Protein AF-A0A963MB25-F1 (afdb_monomer_lite)

Structure (mmCIF, N/CA/C/O backbone):
data_AF-A0A963MB25-F1
#
_entry.id   AF-A0A963MB25-F1
#
loop_
_atom_site.group_PDB
_atom_site.id
_atom_site.type_symbol
_atom_site.label_atom_id
_atom_site.label_alt_id
_atom_site.label_comp_id
_atom_site.label_asym_id
_atom_site.label_entity_id
_atom_site.label_seq_id
_atom_site.pdbx_PDB_ins_code
_atom_site.Cartn_x
_atom_site.Cartn_y
_atom_site.Cartn_z
_atom_site.occupancy
_atom_site.B_iso_or_equiv
_atom_site.auth_seq_id
_atom_site.auth_comp_id
_atom_site.auth_asym_id
_atom_site.auth_atom_id
_atom_site.pdbx_PDB_model_num
ATOM 1 N N . MET A 1 1 ? 18.449 6.668 -38.319 1.00 69.50 1 MET A N 1
ATOM 2 C CA . MET A 1 1 ? 17.585 5.466 -38.205 1.00 69.50 1 MET A CA 1
ATOM 3 C C . MET A 1 1 ? 17.964 4.549 -37.037 1.00 69.50 1 MET A C 1
ATOM 5 O O . MET A 1 1 ? 17.080 4.221 -36.260 1.00 69.50 1 MET A O 1
ATOM 9 N N . ALA A 1 2 ? 19.239 4.178 -36.835 1.00 72.44 2 ALA A N 1
ATOM 10 C CA . ALA A 1 2 ? 19.650 3.285 -35.731 1.00 72.44 2 ALA A CA 1
ATOM 11 C C . ALA A 1 2 ? 19.297 3.797 -34.313 1.00 72.44 2 ALA A C 1
ATOM 13 O O . ALA A 1 2 ? 18.947 3.007 -33.441 1.00 72.44 2 ALA A O 1
ATOM 14 N N . TRP A 1 3 ? 19.308 5.118 -34.104 1.00 77.44 3 TRP A N 1
ATOM 15 C CA . TRP A 1 3 ? 18.916 5.746 -32.836 1.00 77.44 3 TRP A CA 1
ATOM 16 C C . TRP A 1 3 ? 17.463 5.462 -32.425 1.00 77.44 3 TRP A C 1
ATOM 18 O O . TRP A 1 3 ? 17.208 5.182 -31.259 1.00 77.44 3 TRP A O 1
ATOM 28 N N . VAL A 1 4 ? 16.526 5.443 -33.378 1.00 79.31 4 VAL A N 1
ATOM 29 C CA . VAL A 1 4 ? 15.100 5.181 -33.104 1.00 79.31 4 VAL A CA 1
ATOM 30 C C . VAL A 1 4 ? 14.880 3.728 -32.675 1.00 79.31 4 VAL A C 1
ATOM 32 O O . VAL A 1 4 ? 14.106 3.459 -31.764 1.00 79.31 4 VAL A O 1
ATOM 35 N N . LEU A 1 5 ? 15.611 2.785 -33.276 1.00 78.12 5 LEU A N 1
ATOM 36 C CA . LEU A 1 5 ? 15.559 1.363 -32.912 1.00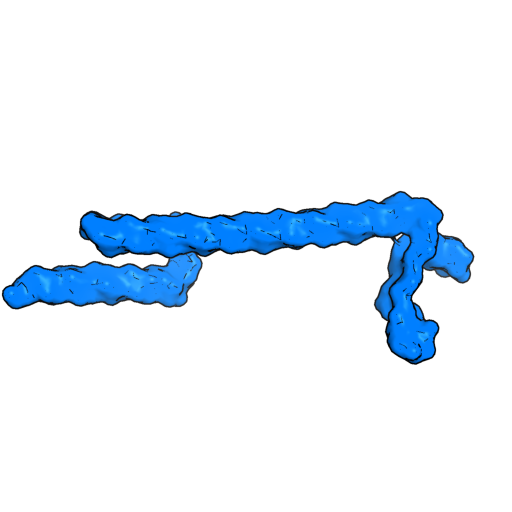 78.12 5 LEU A CA 1
ATOM 37 C C . LEU A 1 5 ? 16.092 1.098 -31.497 1.00 78.12 5 LEU A C 1
ATOM 39 O O . LEU A 1 5 ? 15.551 0.256 -30.778 1.00 78.12 5 LEU A O 1
ATOM 43 N N . ILE A 1 6 ? 17.146 1.812 -31.093 1.00 77.62 6 ILE A N 1
ATOM 44 C CA . ILE A 1 6 ? 17.692 1.729 -29.732 1.00 77.62 6 ILE A CA 1
ATOM 45 C C . ILE A 1 6 ? 16.693 2.304 -28.727 1.00 77.62 6 ILE A C 1
ATOM 47 O O . ILE A 1 6 ? 16.470 1.695 -27.680 1.00 77.62 6 ILE A O 1
ATOM 51 N N . ASP A 1 7 ? 16.069 3.434 -29.055 1.00 80.81 7 ASP A N 1
ATOM 52 C CA . ASP A 1 7 ? 15.090 4.077 -28.182 1.00 80.81 7 ASP A CA 1
ATOM 53 C C . ASP A 1 7 ? 13.831 3.213 -27.99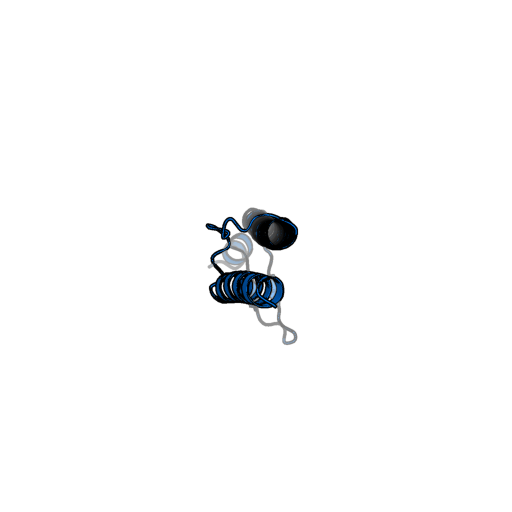2 1.00 80.81 7 ASP A C 1
ATOM 55 O O . ASP A 1 7 ? 13.423 2.944 -26.859 1.00 80.81 7 ASP A O 1
ATOM 59 N N . LEU A 1 8 ? 13.310 2.623 -29.076 1.00 81.56 8 LEU A N 1
ATOM 60 C CA . LEU A 1 8 ? 12.180 1.688 -29.017 1.00 81.56 8 LEU A CA 1
ATOM 61 C C . LEU A 1 8 ? 12.475 0.472 -28.129 1.00 81.56 8 LEU A C 1
ATOM 63 O O . LEU A 1 8 ? 11.627 0.056 -27.337 1.00 81.56 8 LEU A O 1
ATOM 67 N N . ARG A 1 9 ? 13.686 -0.097 -28.231 1.00 81.19 9 ARG A N 1
ATOM 68 C CA . ARG A 1 9 ? 14.099 -1.235 -27.394 1.00 81.19 9 ARG A CA 1
ATOM 69 C C . ARG A 1 9 ? 14.183 -0.862 -25.915 1.00 81.19 9 ARG A C 1
ATOM 71 O O . ARG A 1 9 ? 13.772 -1.658 -25.070 1.00 81.19 9 ARG A O 1
ATOM 78 N N . ARG A 1 10 ? 14.679 0.337 -25.587 1.00 79.69 10 ARG A N 1
ATOM 79 C CA . ARG A 1 10 ? 14.722 0.840 -24.200 1.00 79.69 10 ARG A CA 1
ATOM 80 C C . ARG A 1 10 ? 13.312 1.031 -23.639 1.00 79.69 10 ARG A C 1
ATOM 82 O O . ARG A 1 10 ? 13.036 0.546 -22.542 1.00 79.69 10 ARG A O 1
ATOM 89 N N . GLY A 1 11 ? 12.411 1.630 -24.419 1.00 78.88 11 GLY A N 1
ATOM 90 C CA . GLY A 1 11 ? 11.006 1.804 -24.043 1.00 78.88 11 GLY A CA 1
ATOM 91 C C . GLY A 1 11 ? 10.267 0.477 -23.837 1.00 78.88 11 GLY A C 1
ATOM 92 O O . GLY A 1 11 ? 9.541 0.314 -22.856 1.00 78.88 11 GLY A O 1
ATOM 93 N N . GLN A 1 12 ? 10.495 -0.521 -24.699 1.00 82.12 12 GLN A N 1
ATOM 94 C CA . GLN A 1 12 ? 9.905 -1.855 -24.526 1.00 82.12 12 GLN A CA 1
ATOM 95 C C . GLN A 1 12 ? 10.406 -2.563 -23.263 1.00 82.12 12 GLN A C 1
ATOM 97 O O . GLN A 1 12 ? 9.601 -3.171 -22.556 1.00 82.12 12 GLN A O 1
ATOM 102 N N . LYS A 1 13 ? 11.702 -2.449 -22.945 1.00 80.12 13 LYS A N 1
ATOM 103 C CA . LYS A 1 13 ? 12.276 -3.015 -21.716 1.00 80.12 13 LYS A CA 1
ATOM 104 C C . LYS A 1 13 ? 11.668 -2.375 -20.467 1.00 80.12 13 LYS A C 1
ATOM 106 O O . LYS A 1 13 ? 11.299 -3.089 -19.539 1.00 80.12 13 LYS A O 1
ATOM 111 N N . LEU A 1 14 ? 11.493 -1.051 -20.477 1.00 79.44 14 LEU A N 1
ATOM 112 C CA . LEU A 1 14 ? 10.817 -0.335 -19.396 1.00 79.44 14 LEU A CA 1
ATOM 113 C C . LEU A 1 14 ? 9.351 -0.770 -19.256 1.00 79.44 14 LEU A C 1
ATOM 115 O O . LEU A 1 14 ? 8.890 -1.021 -18.148 1.00 79.44 14 LEU A O 1
ATOM 119 N N . ARG A 1 15 ? 8.624 -0.915 -20.370 1.00 79.38 15 ARG A N 1
ATOM 120 C CA . ARG A 1 15 ? 7.221 -1.354 -20.352 1.00 79.38 15 ARG A CA 1
ATOM 121 C C . ARG A 1 15 ? 7.061 -2.790 -19.851 1.00 79.38 15 ARG A C 1
ATOM 123 O O . ARG A 1 15 ? 6.111 -3.059 -19.124 1.00 79.38 15 ARG A O 1
ATOM 130 N N . SER A 1 16 ? 7.964 -3.699 -20.229 1.00 80.50 16 SER A N 1
ATOM 131 C CA . SER A 1 16 ? 7.958 -5.076 -19.709 1.00 80.50 16 SER A CA 1
ATOM 132 C C . SER A 1 16 ? 8.158 -5.083 -18.200 1.00 80.50 16 SER A C 1
ATOM 134 O O . SER A 1 16 ? 7.372 -5.695 -17.489 1.00 80.50 16 SER A O 1
ATOM 136 N N . TRP A 1 17 ? 9.132 -4.311 -17.714 1.00 81.38 17 TRP A N 1
ATOM 137 C CA . TRP A 1 17 ? 9.402 -4.185 -16.285 1.00 81.38 17 TRP A CA 1
ATOM 138 C C . TRP A 1 17 ? 8.213 -3.602 -15.507 1.00 81.38 17 TRP A C 1
ATOM 140 O O . TRP A 1 17 ? 7.816 -4.144 -14.480 1.00 81.38 17 TRP A O 1
ATOM 150 N N . LEU A 1 18 ? 7.578 -2.548 -16.030 1.00 79.19 18 LEU A N 1
ATOM 151 C CA . LEU A 1 18 ? 6.361 -1.992 -15.428 1.00 79.19 18 LEU A CA 1
ATOM 152 C C . LEU A 1 18 ? 5.207 -3.003 -15.391 1.00 79.19 18 LEU A C 1
ATOM 154 O O . LEU A 1 18 ? 4.389 -2.952 -14.478 1.00 79.19 18 LEU A O 1
ATOM 158 N N . ARG A 1 19 ? 5.136 -3.916 -16.369 1.00 80.12 19 ARG A N 1
ATOM 159 C CA . ARG A 1 19 ? 4.105 -4.960 -16.434 1.00 80.12 19 ARG A CA 1
ATOM 160 C C . ARG A 1 19 ? 4.386 -6.131 -15.493 1.00 80.12 19 ARG A C 1
ATOM 162 O O . ARG A 1 19 ? 3.442 -6.720 -14.985 1.00 80.12 19 ARG A O 1
ATOM 169 N N . GLU A 1 20 ? 5.653 -6.467 -15.273 1.00 79.31 20 GLU A N 1
ATOM 170 C CA . GLU A 1 20 ? 6.068 -7.493 -14.307 1.00 79.31 20 GLU A CA 1
ATOM 171 C C . GLU A 1 20 ? 5.805 -7.057 -12.860 1.00 79.31 20 GLU A C 1
ATOM 173 O O . GLU A 1 20 ? 5.681 -7.905 -11.983 1.00 79.31 20 GLU A O 1
ATOM 178 N N . GLY A 1 21 ? 5.699 -5.748 -12.597 1.00 68.38 21 GLY A N 1
ATOM 179 C CA . GLY A 1 21 ? 5.379 -5.207 -11.272 1.00 68.38 21 GLY A CA 1
ATOM 180 C C . GLY A 1 21 ? 6.509 -5.360 -10.246 1.00 68.38 21 GLY A C 1
ATOM 181 O O . GLY A 1 21 ? 6.406 -4.830 -9.139 1.00 68.38 21 GLY A O 1
ATOM 182 N N . ASP A 1 22 ? 7.611 -6.022 -10.613 1.00 71.69 22 ASP A N 1
ATOM 183 C CA . ASP A 1 22 ? 8.776 -6.217 -9.757 1.00 71.69 22 ASP A CA 1
ATOM 184 C C . ASP A 1 22 ? 9.623 -4.938 -9.661 1.00 71.69 22 ASP A C 1
ATOM 186 O O . ASP A 1 22 ? 10.673 -4.762 -10.289 1.00 71.69 22 ASP A O 1
ATOM 190 N N . THR A 1 23 ? 9.169 -4.013 -8.817 1.00 68.50 23 THR A N 1
ATOM 191 C CA . THR A 1 23 ? 9.883 -2.761 -8.524 1.00 68.50 23 THR A CA 1
ATOM 192 C C . THR A 1 23 ? 11.159 -2.956 -7.690 1.00 68.50 23 THR A C 1
ATOM 194 O O . THR A 1 23 ? 11.892 -1.986 -7.424 1.00 68.50 23 THR A O 1
ATOM 197 N N . SER A 1 24 ? 11.474 -4.194 -7.286 1.00 66.06 24 SER A N 1
ATOM 198 C CA . SER A 1 24 ? 12.677 -4.501 -6.512 1.00 66.06 24 SER A CA 1
ATOM 199 C C . SER A 1 24 ? 13.944 -4.428 -7.373 1.00 66.06 24 SER A C 1
ATOM 201 O O . SER A 1 24 ? 14.963 -3.917 -6.892 1.00 66.06 24 SER A O 1
ATOM 203 N N . ARG A 1 25 ? 13.855 -4.803 -8.659 1.00 66.81 25 ARG A N 1
ATOM 204 C CA . ARG A 1 25 ? 14.974 -4.859 -9.618 1.00 66.81 25 ARG A CA 1
ATOM 205 C C . ARG A 1 25 ? 14.740 -3.964 -10.845 1.00 66.81 25 ARG A C 1
ATOM 207 O O . ARG A 1 25 ? 14.377 -4.466 -11.906 1.00 66.81 25 ARG A O 1
ATOM 214 N N . PRO A 1 26 ? 14.951 -2.638 -10.744 1.00 68.38 26 PRO A N 1
ATOM 215 C CA . PRO A 1 26 ? 14.810 -1.766 -11.902 1.00 68.38 26 PRO A CA 1
ATOM 216 C C . PRO A 1 26 ? 15.853 -2.103 -12.981 1.00 68.38 26 PRO A C 1
ATOM 218 O O . PRO A 1 26 ? 17.017 -2.367 -12.657 1.00 68.38 26 PRO A O 1
ATOM 221 N N . PRO A 1 27 ? 15.480 -2.075 -14.271 1.00 70.19 27 PRO A N 1
ATOM 222 C CA . PRO A 1 27 ? 16.438 -2.240 -15.348 1.00 70.19 27 PRO A CA 1
ATOM 223 C C . PRO A 1 27 ? 17.387 -1.038 -15.363 1.00 70.19 27 PRO A C 1
ATOM 225 O O . PRO A 1 27 ? 16.947 0.108 -15.417 1.00 70.19 27 PRO A O 1
ATOM 228 N N . VAL A 1 28 ? 18.698 -1.294 -15.367 1.00 71.75 28 VAL A N 1
ATOM 229 C CA . VAL A 1 28 ? 19.706 -0.241 -15.549 1.00 71.75 28 VAL A CA 1
ATOM 230 C C . VAL A 1 28 ? 19.633 0.233 -17.001 1.00 71.75 28 VAL A C 1
ATOM 232 O O . VAL A 1 28 ? 20.164 -0.410 -17.910 1.00 71.75 28 VAL A O 1
ATOM 235 N N . ILE A 1 29 ? 18.899 1.321 -17.233 1.00 77.75 29 ILE A N 1
ATOM 236 C CA . ILE A 1 29 ? 18.766 1.963 -18.542 1.00 77.75 29 ILE A CA 1
ATOM 237 C C . ILE A 1 29 ? 19.456 3.328 -18.456 1.00 77.75 29 ILE A C 1
ATOM 239 O O . ILE A 1 29 ? 18.987 4.189 -17.720 1.00 77.75 29 ILE A O 1
ATOM 243 N N . PRO A 1 30 ? 20.562 3.559 -19.180 1.00 75.38 30 PRO A N 1
ATOM 244 C CA . PRO A 1 30 ? 21.241 4.848 -19.142 1.00 75.38 30 PRO A CA 1
ATOM 245 C C . PRO A 1 30 ? 20.411 5.954 -19.814 1.00 75.38 30 PRO A C 1
ATOM 247 O O . PRO A 1 30 ? 19.789 5.741 -20.86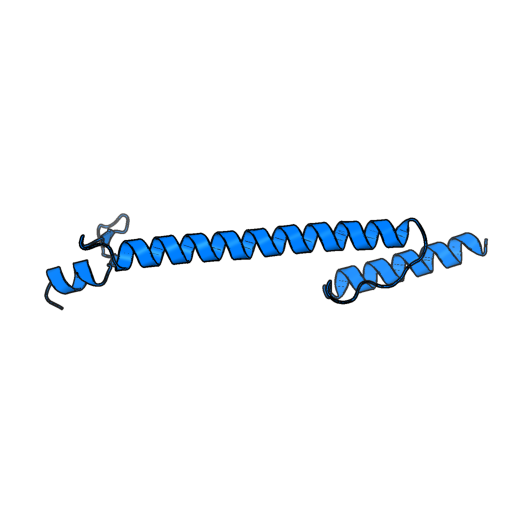2 1.00 75.38 30 PRO A O 1
ATOM 250 N N . GLY A 1 31 ? 20.465 7.153 -19.228 1.00 79.38 31 GLY A N 1
ATOM 251 C CA . GLY A 1 31 ? 19.798 8.364 -19.714 1.00 79.38 31 GLY A CA 1
ATOM 252 C C . GLY A 1 31 ? 18.370 8.540 -19.189 1.00 79.38 31 GLY A C 1
ATOM 253 O O . GLY A 1 31 ? 17.985 7.951 -18.182 1.00 79.38 31 GLY A O 1
ATOM 254 N N . TYR A 1 32 ? 17.575 9.336 -19.906 1.00 80.81 32 TYR A N 1
ATOM 255 C CA . TYR A 1 32 ? 16.219 9.759 -19.523 1.00 80.81 32 TYR A CA 1
ATOM 256 C C . TYR A 1 32 ? 15.281 8.611 -19.097 1.00 80.81 32 TYR A C 1
ATOM 258 O O . TYR A 1 32 ? 14.521 8.731 -18.139 1.00 80.81 32 TYR A O 1
ATOM 266 N N . TRP A 1 33 ? 15.366 7.457 -19.765 1.00 80.06 33 TRP A N 1
ATOM 267 C CA . TRP A 1 33 ? 14.557 6.279 -19.433 1.00 80.06 33 TRP A CA 1
ATOM 268 C C . TRP A 1 33 ? 14.888 5.669 -18.060 1.00 80.06 33 TRP A C 1
ATOM 270 O O . TRP A 1 33 ? 13.997 5.105 -17.426 1.00 80.06 33 TRP A O 1
ATOM 280 N N . GLY A 1 34 ? 16.133 5.796 -17.589 1.00 83.19 34 GLY A N 1
ATOM 281 C CA . GLY A 1 34 ? 16.539 5.379 -16.244 1.00 83.19 34 GLY A CA 1
ATOM 282 C C . GLY A 1 34 ? 15.954 6.280 -15.164 1.00 83.19 34 GLY A C 1
ATOM 283 O O . GLY A 1 34 ? 15.351 5.785 -14.217 1.00 83.19 34 GLY A O 1
ATOM 284 N N . GLU A 1 35 ? 16.021 7.599 -15.359 1.00 85.00 35 GLU A N 1
ATOM 285 C CA . GLU A 1 35 ? 15.413 8.568 -14.436 1.00 85.00 35 GLU A CA 1
ATOM 286 C C . GLU A 1 35 ? 13.897 8.366 -14.314 1.00 85.00 35 GLU A C 1
ATOM 288 O O . GLU A 1 35 ? 13.336 8.435 -13.218 1.00 85.00 35 GLU A O 1
ATOM 293 N N . MET A 1 36 ? 13.227 8.061 -15.430 1.00 83.94 36 MET A N 1
ATOM 294 C CA . MET A 1 36 ? 11.801 7.731 -15.434 1.00 83.94 36 MET A CA 1
ATOM 295 C C . MET A 1 36 ? 11.517 6.439 -14.659 1.00 83.94 36 MET A C 1
ATOM 297 O O . MET A 1 36 ? 10.600 6.420 -13.836 1.00 83.94 36 MET A O 1
ATOM 301 N N . ALA A 1 37 ? 12.315 5.383 -14.859 1.00 82.19 37 ALA A N 1
ATOM 302 C CA . ALA A 1 37 ? 12.190 4.137 -14.099 1.00 82.19 37 ALA A CA 1
ATOM 303 C C . ALA A 1 37 ? 12.363 4.370 -12.588 1.00 82.19 37 ALA A C 1
ATOM 305 O O . ALA A 1 37 ? 11.547 3.907 -11.785 1.00 82.19 37 ALA A O 1
ATOM 306 N N . ASP A 1 38 ? 13.369 5.157 -12.201 1.00 84.81 38 ASP A N 1
ATOM 307 C CA . ASP A 1 38 ? 13.632 5.517 -10.807 1.00 84.81 38 ASP A CA 1
ATOM 308 C C . ASP A 1 38 ? 12.505 6.355 -10.202 1.00 84.81 38 ASP A C 1
ATOM 310 O O . ASP A 1 38 ? 12.114 6.146 -9.047 1.00 84.81 38 ASP A O 1
ATOM 314 N N . ARG A 1 39 ? 11.932 7.281 -10.977 1.00 86.62 39 ARG A N 1
ATOM 315 C CA . ARG A 1 39 ? 10.799 8.095 -10.533 1.00 86.62 39 ARG A CA 1
ATOM 316 C C . ARG A 1 39 ? 9.557 7.243 -10.305 1.00 86.62 39 ARG A C 1
ATOM 318 O O . ARG A 1 39 ? 8.916 7.400 -9.265 1.00 86.62 39 ARG A O 1
ATOM 325 N N . VAL A 1 40 ? 9.249 6.308 -11.208 1.00 86.44 40 VAL A N 1
ATOM 326 C CA . VAL A 1 40 ? 8.130 5.371 -11.014 1.00 86.44 40 VAL A CA 1
ATOM 327 C C . VAL A 1 40 ? 8.370 4.500 -9.784 1.00 86.44 40 VAL A C 1
ATOM 329 O O . VAL A 1 40 ? 7.499 4.417 -8.920 1.00 86.44 40 VAL A O 1
ATOM 332 N N . ARG A 1 41 ? 9.568 3.922 -9.636 1.00 84.00 41 ARG A N 1
ATOM 333 C CA . ARG A 1 41 ? 9.931 3.118 -8.458 1.00 84.00 41 ARG A CA 1
ATOM 334 C C . ARG A 1 41 ? 9.740 3.892 -7.155 1.00 84.00 41 ARG A C 1
ATOM 336 O O . ARG A 1 41 ? 9.207 3.355 -6.185 1.00 84.00 41 ARG A O 1
ATOM 343 N N . ARG A 1 42 ? 10.173 5.154 -7.123 1.00 88.19 42 ARG A N 1
ATOM 344 C CA . ARG A 1 42 ? 10.022 6.023 -5.950 1.00 88.19 42 ARG A CA 1
ATOM 345 C C . ARG A 1 42 ? 8.549 6.252 -5.617 1.00 88.19 42 ARG A C 1
ATOM 347 O O . ARG A 1 42 ? 8.186 6.164 -4.449 1.00 88.19 42 ARG A O 1
ATOM 354 N N . LEU A 1 43 ? 7.712 6.511 -6.620 1.00 88.19 43 LEU A N 1
ATOM 355 C CA . LEU A 1 43 ? 6.275 6.711 -6.423 1.00 88.19 43 LEU A CA 1
ATOM 356 C C . LEU A 1 43 ? 5.582 5.452 -5.895 1.00 88.19 43 LEU A C 1
ATOM 358 O O . LEU A 1 43 ? 4.798 5.558 -4.953 1.00 88.19 43 LEU A O 1
ATOM 362 N N . VAL A 1 44 ? 5.908 4.277 -6.443 1.00 87.94 44 VAL A N 1
ATOM 363 C CA . VAL A 1 44 ? 5.369 2.995 -5.958 1.00 87.94 44 VAL A CA 1
ATOM 364 C C . VAL A 1 44 ? 5.764 2.770 -4.500 1.00 87.94 44 VAL A C 1
ATOM 366 O O . VAL A 1 44 ? 4.894 2.601 -3.657 1.00 87.94 44 VAL A O 1
ATOM 369 N N . ARG A 1 45 ? 7.047 2.931 -4.155 1.00 88.12 45 ARG A N 1
ATOM 370 C CA . ARG A 1 45 ? 7.512 2.790 -2.763 1.00 88.12 45 ARG A CA 1
ATOM 371 C C . ARG A 1 45 ? 6.837 3.750 -1.789 1.00 88.12 45 ARG A C 1
ATOM 373 O O . ARG A 1 45 ? 6.549 3.373 -0.659 1.00 88.12 45 ARG A O 1
ATOM 380 N N . ILE A 1 46 ? 6.612 4.999 -2.199 1.00 90.75 46 ILE A N 1
ATOM 381 C CA . ILE A 1 46 ? 5.895 5.976 -1.368 1.00 90.75 46 ILE A CA 1
ATOM 382 C C . ILE A 1 46 ? 4.450 5.523 -1.147 1.00 90.75 46 ILE A C 1
ATOM 384 O O . ILE A 1 46 ? 3.939 5.659 -0.037 1.00 90.75 46 ILE A O 1
ATOM 388 N N . ARG A 1 47 ? 3.791 4.991 -2.181 1.00 88.94 47 ARG A N 1
ATOM 389 C CA . ARG A 1 47 ? 2.431 4.457 -2.068 1.00 88.94 47 ARG A CA 1
ATOM 390 C C . ARG A 1 47 ? 2.381 3.260 -1.120 1.00 88.94 47 ARG A C 1
ATOM 392 O O . ARG A 1 47 ? 1.551 3.270 -0.218 1.00 88.94 47 ARG A O 1
ATOM 399 N N . ASP A 1 48 ? 3.277 2.294 -1.288 1.00 89.62 48 ASP A N 1
ATOM 400 C CA . ASP A 1 48 ? 3.320 1.086 -0.455 1.00 89.62 48 ASP A CA 1
ATOM 401 C C . ASP A 1 48 ? 3.567 1.443 1.011 1.00 89.62 48 ASP A C 1
ATOM 403 O O . ASP A 1 48 ? 2.883 0.955 1.905 1.00 89.62 48 ASP A O 1
ATOM 407 N N . ARG A 1 49 ? 4.480 2.387 1.266 1.00 90.62 49 ARG A N 1
ATOM 408 C CA . ARG A 1 49 ? 4.732 2.881 2.621 1.00 90.62 49 ARG A CA 1
ATOM 409 C C . ARG A 1 49 ? 3.493 3.526 3.244 1.00 90.62 49 ARG A C 1
ATOM 411 O O . ARG A 1 49 ? 3.212 3.273 4.408 1.00 90.62 49 ARG A O 1
ATOM 418 N N . LYS A 1 50 ? 2.740 4.328 2.485 1.00 90.56 50 LYS A N 1
ATOM 419 C CA . LYS A 1 50 ? 1.485 4.926 2.974 1.00 90.56 50 LYS A CA 1
ATOM 420 C C . LYS A 1 50 ? 0.422 3.877 3.283 1.00 90.56 50 LYS A C 1
ATOM 422 O O . LYS A 1 50 ? -0.346 4.076 4.218 1.00 90.56 50 LYS A O 1
ATOM 427 N N . LEU A 1 51 ? 0.365 2.798 2.502 1.00 91.56 51 LEU A N 1
ATOM 428 C CA . LEU A 1 51 ? -0.551 1.692 2.765 1.00 91.56 51 LEU A CA 1
ATOM 429 C C . LEU A 1 51 ? -0.200 1.019 4.094 1.00 91.56 51 LEU A C 1
ATOM 431 O O . LEU A 1 51 ? -1.055 0.952 4.968 1.00 91.56 51 LEU A O 1
ATOM 435 N N . ILE A 1 52 ? 1.072 0.657 4.283 1.00 92.62 52 ILE A N 1
ATOM 436 C CA . ILE A 1 52 ? 1.564 0.048 5.528 1.00 92.62 52 ILE A CA 1
ATOM 437 C C . ILE A 1 52 ? 1.316 0.972 6.729 1.00 92.62 52 ILE A C 1
ATOM 439 O O . ILE A 1 52 ? 0.823 0.528 7.759 1.00 92.62 52 ILE A O 1
ATOM 443 N N . GLU A 1 53 ? 1.603 2.272 6.606 1.00 93.06 53 GLU A N 1
ATOM 444 C CA . GLU A 1 53 ? 1.342 3.243 7.680 1.00 93.06 53 GLU A CA 1
ATOM 445 C C . GLU A 1 53 ? -0.159 3.365 8.001 1.00 93.06 53 GLU A C 1
ATOM 447 O O . GLU A 1 53 ? -0.531 3.526 9.162 1.00 93.06 53 GLU A O 1
ATOM 452 N N . SER A 1 54 ? -1.033 3.282 6.994 1.00 90.06 54 SER A N 1
ATOM 453 C CA . SER A 1 54 ? -2.487 3.299 7.191 1.00 90.06 54 SER A CA 1
ATOM 454 C C . SER A 1 54 ? -2.984 2.031 7.883 1.00 90.06 54 SER A C 1
ATOM 456 O O . SER A 1 54 ? -3.806 2.121 8.793 1.00 90.06 54 SER A O 1
ATOM 458 N N . GLU A 1 55 ? -2.497 0.865 7.461 1.00 90.56 55 GLU A N 1
ATOM 459 C CA . GLU A 1 55 ? -2.829 -0.425 8.071 1.00 90.56 55 GLU A CA 1
ATOM 460 C C . GLU A 1 55 ? -2.356 -0.476 9.523 1.00 90.56 55 GLU A C 1
ATOM 462 O O . GLU A 1 55 ? -3.126 -0.838 10.411 1.00 90.56 55 GLU A O 1
ATOM 467 N N . GLN A 1 56 ? -1.133 -0.014 9.790 1.00 91.25 56 GLN A N 1
ATOM 468 C CA . GLN A 1 56 ? -0.590 0.043 11.142 1.00 91.25 56 GLN A CA 1
ATOM 469 C C . GLN A 1 56 ? -1.419 0.962 12.048 1.00 91.25 56 GLN A C 1
ATOM 471 O O . GLN A 1 56 ? -1.766 0.567 13.156 1.00 91.25 56 GLN A O 1
ATOM 476 N N . ARG A 1 57 ? -1.811 2.151 11.573 1.00 86.88 57 ARG A N 1
ATOM 477 C CA . ARG A 1 57 ? -2.690 3.057 12.337 1.00 86.88 57 ARG A CA 1
ATOM 478 C C . ARG A 1 57 ? -4.058 2.450 12.613 1.00 86.88 57 ARG A C 1
ATOM 480 O O . ARG A 1 57 ? -4.587 2.626 13.707 1.00 86.88 57 ARG A O 1
ATOM 487 N N . LEU A 1 58 ? -4.636 1.752 11.636 1.00 84.62 58 LEU A N 1
ATOM 488 C CA . LEU A 1 58 ? -5.897 1.044 11.834 1.00 84.62 58 LEU A CA 1
ATOM 489 C C . LEU A 1 58 ? -5.737 -0.030 12.915 1.00 84.62 58 LEU A C 1
ATOM 491 O O . LEU A 1 58 ? -6.577 -0.139 13.802 1.00 84.62 58 LEU A O 1
ATOM 495 N N . GLN A 1 59 ? -4.640 -0.781 12.880 1.00 84.88 59 GLN A N 1
ATOM 496 C CA . GLN A 1 59 ? -4.374 -1.828 13.856 1.00 84.88 59 GLN A CA 1
ATOM 497 C C . GLN A 1 59 ? -4.094 -1.274 15.258 1.00 84.88 59 GLN A C 1
ATOM 499 O O . GLN A 1 59 ? -4.578 -1.837 16.239 1.00 84.88 59 GLN A O 1
ATOM 504 N N . GLU A 1 60 ? -3.387 -0.149 15.366 1.00 82.31 60 GLU A N 1
ATOM 505 C CA . GLU A 1 60 ? -3.201 0.591 16.620 1.00 82.31 60 GLU A CA 1
ATOM 506 C C . GLU A 1 60 ? -4.543 1.090 17.172 1.00 82.31 60 GLU A C 1
ATOM 508 O O . GLU A 1 60 ? -4.827 0.911 18.355 1.00 82.31 60 GLU A O 1
ATOM 513 N N . PHE A 1 61 ? -5.406 1.641 16.315 1.00 81.62 61 PHE A N 1
ATOM 514 C CA . PHE A 1 61 ? -6.745 2.090 16.695 1.00 81.62 61 PHE A CA 1
ATOM 515 C C . PHE A 1 61 ? -7.625 0.933 17.188 1.00 81.62 61 PHE A C 1
ATOM 517 O O . PHE A 1 61 ? -8.235 1.031 18.252 1.00 81.62 61 PHE A O 1
ATOM 524 N N . LEU A 1 62 ? -7.641 -0.192 16.467 1.00 78.56 62 LEU A N 1
ATOM 525 C CA . LEU A 1 62 ? -8.367 -1.397 16.877 1.00 78.56 62 LEU A CA 1
ATOM 526 C C . LEU A 1 62 ? -7.831 -1.961 18.196 1.00 78.56 62 LEU A C 1
ATOM 528 O O . LEU A 1 62 ? -8.616 -2.318 19.072 1.00 78.56 62 LEU A O 1
ATOM 532 N N . SER A 1 63 ? -6.508 -1.994 18.364 1.00 79.31 63 SER A N 1
ATOM 533 C CA . SER A 1 63 ? -5.873 -2.462 19.601 1.00 79.31 63 SER A CA 1
ATOM 534 C C . SER A 1 63 ? -6.224 -1.559 20.784 1.00 79.31 63 SER A C 1
ATOM 536 O O . SER A 1 63 ? -6.530 -2.055 21.864 1.00 79.31 63 SER A O 1
ATOM 538 N N . ALA A 1 64 ? -6.251 -0.239 20.581 1.00 78.81 64 ALA A N 1
ATOM 539 C CA . ALA A 1 64 ? -6.656 0.719 21.606 1.00 78.81 64 ALA A CA 1
ATOM 540 C C . ALA A 1 64 ? -8.141 0.583 21.986 1.00 78.81 64 ALA A C 1
ATOM 542 O O . ALA A 1 64 ? -8.473 0.695 23.163 1.00 78.81 64 ALA A O 1
ATOM 543 N N . ILE A 1 65 ? -9.033 0.298 21.029 1.00 72.50 65 ILE A N 1
ATOM 544 C CA . ILE A 1 65 ? -10.453 0.022 21.317 1.00 72.50 65 ILE A CA 1
ATOM 545 C C . ILE A 1 65 ? -10.621 -1.303 22.068 1.00 72.50 65 ILE A C 1
ATOM 547 O O . ILE A 1 65 ? -11.450 -1.388 22.972 1.00 72.50 65 ILE A O 1
ATOM 551 N N . GLN A 1 66 ? -9.853 -2.339 21.725 1.00 67.31 66 GLN A N 1
ATOM 552 C CA . GLN A 1 66 ? -9.899 -3.612 22.451 1.00 67.31 66 GLN A CA 1
ATOM 553 C C . GLN A 1 66 ? -9.338 -3.493 23.872 1.00 67.31 66 GLN A C 1
ATOM 555 O O . GLN A 1 66 ? -9.902 -4.076 24.789 1.00 67.31 66 GLN A O 1
ATOM 560 N N . ALA A 1 67 ? -8.270 -2.715 24.066 1.00 68.31 67 ALA A N 1
ATOM 561 C CA . ALA A 1 67 ? -7.703 -2.429 25.384 1.00 68.31 67 ALA A CA 1
ATOM 562 C C . ALA A 1 67 ? -8.504 -1.377 26.171 1.00 68.31 67 ALA A C 1
ATOM 564 O O . ALA A 1 67 ? -8.234 -1.148 27.351 1.00 68.31 67 ALA A O 1
ATOM 565 N N . SER A 1 68 ? -9.468 -0.712 25.526 1.00 66.19 68 SER A N 1
ATOM 566 C CA . SER A 1 68 ? -10.350 0.233 26.194 1.00 66.19 68 SER A CA 1
ATOM 567 C C . SER A 1 68 ? -11.165 -0.512 27.257 1.00 66.19 68 SER A C 1
ATOM 569 O O . SER A 1 68 ? -11.840 -1.496 26.940 1.00 66.19 68 SER A O 1
ATOM 571 N N . PRO A 1 69 ? -11.176 -0.026 28.509 1.00 60.75 69 PRO A N 1
ATOM 572 C CA . PRO A 1 69 ? -12.004 -0.590 29.573 1.00 60.75 69 PRO A CA 1
ATOM 573 C C . PRO A 1 69 ? -13.505 -0.340 29.345 1.00 60.75 69 PRO A C 1
ATOM 575 O O . PRO A 1 69 ? -14.333 -0.783 30.135 1.00 60.75 69 PRO A O 1
ATOM 578 N N . ASN A 1 70 ? -13.873 0.378 28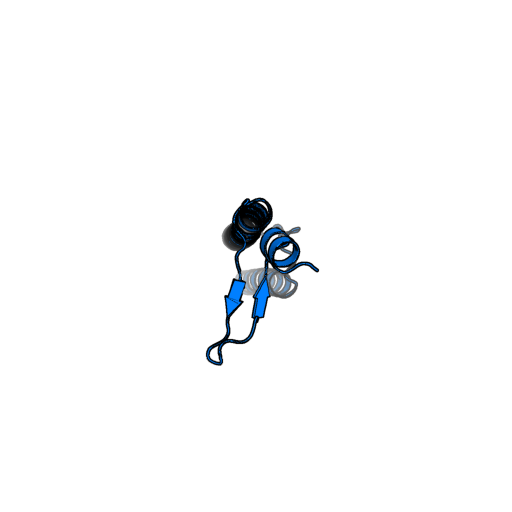.280 1.00 66.44 70 ASN A N 1
ATOM 579 C CA . ASN A 1 70 ? -15.259 0.593 27.899 1.00 66.44 70 ASN A CA 1
ATOM 580 C C . ASN A 1 70 ? -15.688 -0.467 26.879 1.00 66.44 70 ASN A C 1
ATOM 582 O O . ASN A 1 70 ? -15.045 -0.641 25.841 1.00 66.44 70 ASN A O 1
ATOM 586 N N . GLY A 1 71 ? -16.809 -1.135 27.153 1.00 7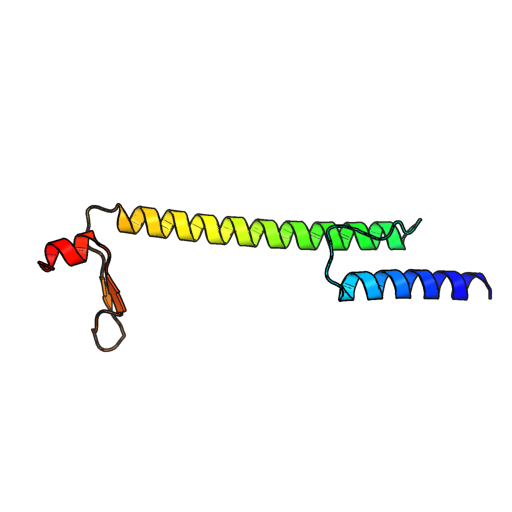5.12 71 GLY A N 1
ATOM 587 C CA . GLY A 1 71 ? -17.462 -2.006 26.184 1.00 75.12 71 GLY A CA 1
ATOM 588 C C . GLY A 1 71 ? -17.965 -1.201 24.983 1.00 75.12 71 GLY A C 1
ATOM 589 O O . GLY A 1 71 ? -18.783 -0.297 25.148 1.00 75.12 71 GLY A O 1
ATOM 590 N N . VAL A 1 72 ? -17.474 -1.511 23.782 1.00 80.06 72 VAL A N 1
ATOM 591 C CA . VAL A 1 72 ? -17.907 -0.885 22.524 1.00 80.06 72 VAL A CA 1
ATOM 592 C C . VAL A 1 72 ? -18.652 -1.919 21.691 1.00 80.06 72 VAL A C 1
ATOM 594 O O . VAL A 1 72 ? -18.141 -3.014 21.457 1.00 80.06 72 VAL A O 1
ATOM 597 N N . VAL A 1 73 ? -19.848 -1.552 21.231 1.00 80.44 73 VAL A N 1
ATOM 598 C CA . VAL A 1 73 ? -20.713 -2.372 20.376 1.00 80.44 73 VAL A CA 1
ATOM 599 C C . VAL A 1 73 ? -21.073 -1.556 19.141 1.00 80.44 73 VAL A C 1
ATOM 601 O O . VAL A 1 73 ? -21.546 -0.426 19.268 1.00 80.44 73 VAL A O 1
ATOM 604 N N . LEU A 1 74 ? -20.839 -2.116 17.959 1.00 83.25 74 LEU A N 1
ATOM 605 C CA . LEU A 1 74 ? -21.297 -1.563 16.692 1.00 83.25 74 LEU A CA 1
ATOM 606 C C . LEU A 1 74 ? -22.612 -2.245 16.316 1.00 83.25 74 LEU A C 1
ATOM 608 O O . LEU A 1 74 ? -22.700 -3.475 16.343 1.00 83.25 74 LEU A O 1
ATOM 612 N N . LEU A 1 75 ? -23.623 -1.440 16.003 1.00 88.19 75 LEU A N 1
ATOM 613 C CA . LEU A 1 75 ? -24.943 -1.910 15.605 1.00 88.19 75 LEU A CA 1
ATOM 614 C C . LEU A 1 75 ? -25.184 -1.601 14.125 1.00 88.19 75 LEU A C 1
ATOM 616 O O . LEU A 1 75 ? -24.794 -0.527 13.661 1.00 88.19 75 LEU A O 1
ATOM 620 N N . ASP A 1 76 ? -25.851 -2.511 13.418 1.00 89.38 76 ASP A N 1
ATOM 621 C CA . ASP A 1 76 ? -26.370 -2.251 12.073 1.00 89.38 76 ASP A CA 1
ATOM 622 C C . ASP A 1 76 ? -27.597 -1.312 12.108 1.00 89.38 76 ASP A C 1
ATOM 624 O O . ASP A 1 76 ? -28.065 -0.889 13.173 1.00 89.38 76 ASP A O 1
ATOM 628 N N . ALA A 1 77 ? -28.124 -0.949 10.934 1.00 88.69 77 ALA A N 1
ATOM 629 C CA . ALA A 1 77 ? -29.280 -0.053 10.821 1.00 88.69 77 ALA A CA 1
ATOM 630 C C . ALA A 1 77 ? -30.561 -0.641 11.450 1.00 88.69 77 ALA A C 1
ATOM 632 O O . ALA A 1 77 ? -31.476 0.099 11.818 1.00 88.69 77 ALA A O 1
ATOM 633 N N . GLU A 1 78 ? -30.609 -1.962 11.606 1.00 89.75 78 GLU A N 1
ATOM 634 C CA . GLU A 1 78 ? -31.688 -2.728 12.217 1.00 89.75 78 GLU A CA 1
ATOM 635 C C . GLU A 1 78 ? -31.472 -2.965 13.726 1.00 89.75 78 GLU A C 1
ATOM 637 O O . GLU A 1 78 ? -32.317 -3.585 14.379 1.00 89.75 78 GLU A O 1
ATOM 642 N N . GLY A 1 79 ? -30.376 -2.456 14.299 1.00 84.69 79 GLY A N 1
ATOM 643 C CA . GLY A 1 79 ? -30.055 -2.544 15.723 1.00 84.69 79 GLY A CA 1
ATOM 644 C C . GLY A 1 79 ? -29.441 -3.876 16.167 1.00 84.69 79 GLY A C 1
ATOM 645 O O . GLY A 1 79 ? -29.450 -4.174 17.364 1.00 84.69 79 GLY A O 1
ATOM 646 N N . ARG A 1 80 ? -28.925 -4.698 15.247 1.00 87.00 80 ARG A N 1
ATOM 647 C CA . ARG A 1 80 ? -28.224 -5.956 15.559 1.00 87.00 80 ARG A CA 1
ATOM 648 C C . ARG A 1 80 ? -26.737 -5.704 15.758 1.00 87.00 80 ARG A C 1
ATOM 650 O O . ARG A 1 80 ? -26.163 -4.824 15.132 1.00 87.00 80 ARG A O 1
ATOM 657 N N . ILE A 1 81 ? -26.103 -6.511 16.607 1.00 84.50 81 ILE A N 1
ATOM 658 C CA . ILE A 1 81 ? -24.663 -6.422 16.875 1.00 84.50 81 ILE A CA 1
ATOM 659 C C . ILE A 1 81 ? -23.883 -6.880 15.638 1.00 84.50 81 ILE A C 1
ATOM 661 O O . ILE A 1 81 ? -23.879 -8.066 15.312 1.00 84.50 81 ILE A O 1
ATOM 665 N N . GLU A 1 82 ? -23.201 -5.943 14.983 1.00 84.75 82 GLU A N 1
ATOM 666 C CA . GLU A 1 82 ? -22.259 -6.212 13.892 1.00 84.75 82 GLU A CA 1
ATOM 667 C C . GLU A 1 82 ? -20.863 -6.534 14.448 1.00 84.75 82 GLU A C 1
ATOM 669 O O . GLU A 1 82 ? -20.138 -7.370 13.911 1.00 84.75 82 GLU A O 1
ATOM 674 N N . TRP A 1 83 ? -20.493 -5.901 15.567 1.00 82.50 83 TRP A N 1
ATOM 675 C CA . TRP A 1 83 ? -19.205 -6.106 16.225 1.00 82.50 83 TRP A CA 1
ATOM 676 C C . TRP A 1 83 ? -19.264 -5.723 17.709 1.00 82.50 83 TRP A C 1
ATOM 678 O O . TRP A 1 83 ? -19.948 -4.771 18.079 1.00 82.50 83 TRP A O 1
ATOM 688 N N . CYS A 1 84 ? -18.521 -6.421 18.569 1.00 80.81 84 CYS A N 1
ATOM 689 C CA . CYS A 1 84 ? -18.306 -6.012 19.960 1.00 80.81 84 CYS A CA 1
ATOM 690 C C . CYS A 1 84 ? -16.859 -6.297 20.395 1.00 80.81 84 CYS A C 1
ATOM 692 O O . CYS A 1 84 ? -16.246 -7.251 19.912 1.00 80.81 84 CYS A O 1
ATOM 694 N N . ASN A 1 85 ? -16.292 -5.455 21.271 1.00 80.25 85 ASN A N 1
ATOM 695 C CA . ASN A 1 85 ? -14.971 -5.707 21.863 1.00 80.25 85 ASN A CA 1
ATOM 696 C C . ASN A 1 85 ? -15.057 -6.693 23.044 1.00 80.25 85 ASN A C 1
ATOM 698 O O . ASN A 1 85 ? -16.137 -6.932 23.584 1.00 80.25 85 ASN A O 1
ATOM 702 N N . GLN A 1 86 ? -13.908 -7.242 23.463 1.00 75.75 86 GLN A N 1
ATOM 703 C CA . GLN A 1 86 ? -13.848 -8.220 24.558 1.00 75.75 86 GLN A CA 1
ATOM 704 C C . GLN A 1 86 ? -14.487 -7.675 25.843 1.00 75.75 86 GLN A C 1
ATOM 706 O O . GLN A 1 86 ? -15.322 -8.342 26.431 1.00 75.75 86 GLN A O 1
ATOM 711 N N . THR A 1 87 ? -14.205 -6.421 26.208 1.00 77.25 87 THR A N 1
ATOM 712 C CA . THR A 1 87 ? -14.803 -5.781 27.388 1.00 77.25 87 THR A CA 1
ATOM 713 C C . THR A 1 87 ? -16.335 -5.712 27.327 1.00 77.25 87 THR A C 1
ATOM 715 O O . THR A 1 87 ? -17.005 -5.879 28.343 1.00 77.25 87 THR A O 1
ATOM 718 N N . ALA A 1 88 ? -16.922 -5.477 26.146 1.00 77.50 88 ALA A N 1
ATOM 719 C CA . ALA A 1 88 ? -18.371 -5.530 25.969 1.00 77.50 88 ALA A CA 1
ATOM 720 C C . ALA A 1 88 ? -18.893 -6.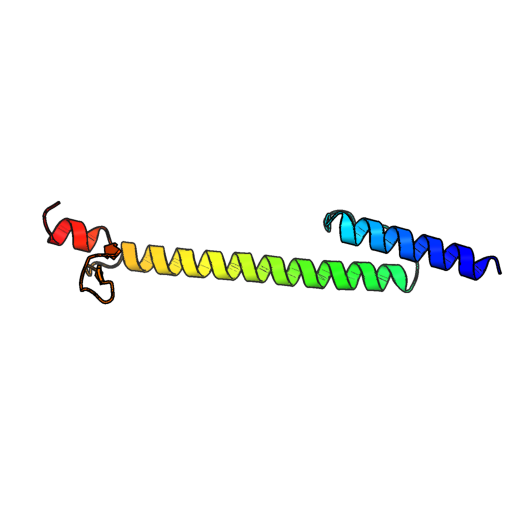959 26.136 1.00 77.50 88 ALA A C 1
ATOM 722 O O . ALA A 1 88 ? -19.880 -7.146 26.839 1.00 77.50 88 ALA A O 1
ATOM 723 N N . ALA A 1 89 ? -18.234 -7.951 25.531 1.00 75.69 89 ALA A N 1
ATOM 724 C CA . ALA A 1 89 ? -18.604 -9.359 25.683 1.00 75.69 89 ALA A CA 1
ATOM 725 C C . ALA A 1 89 ? -18.570 -9.800 27.158 1.00 75.69 89 ALA A C 1
ATOM 727 O O . ALA A 1 89 ? -19.553 -10.366 27.640 1.00 75.69 89 ALA A O 1
ATOM 728 N N . ASP A 1 90 ? -17.516 -9.418 27.885 1.00 77.12 90 ASP A N 1
ATOM 729 C CA . ASP A 1 90 ? -17.358 -9.678 29.319 1.00 77.12 90 ASP A CA 1
ATOM 730 C C . ASP A 1 90 ? -18.490 -9.014 30.134 1.00 77.12 90 ASP A C 1
ATOM 732 O O . ASP A 1 90 ? -19.038 -9.614 31.059 1.00 77.12 90 ASP A O 1
ATOM 736 N N . HIS A 1 91 ? -18.903 -7.788 29.776 1.00 69.06 91 HIS A N 1
ATOM 737 C CA . HIS A 1 91 ? -20.046 -7.103 30.402 1.00 69.06 91 HIS A CA 1
ATOM 738 C C . HIS A 1 91 ? -21.405 -7.741 30.064 1.00 69.06 91 HIS A C 1
ATOM 740 O O . HIS A 1 91 ? -22.316 -7.694 30.892 1.00 69.06 91 HIS A O 1
ATOM 746 N N . PHE A 1 92 ? -21.564 -8.321 28.869 1.00 67.25 92 PHE A N 1
ATOM 747 C CA . PHE A 1 92 ? -22.766 -9.071 28.485 1.00 67.25 92 PHE A CA 1
ATOM 748 C C . PHE A 1 92 ? -22.827 -10.472 29.115 1.00 67.25 92 PHE A C 1
ATOM 750 O O . PHE A 1 92 ? -23.876 -11.113 29.042 1.00 67.25 92 PHE A O 1
ATOM 757 N N . GLY A 1 93 ? -21.760 -10.917 29.789 1.00 58.66 93 GLY A N 1
ATOM 758 C CA . GLY A 1 93 ? -21.726 -12.164 30.553 1.00 58.66 93 GLY A CA 1
ATOM 759 C C . GLY A 1 93 ? -21.471 -13.417 29.714 1.00 58.66 93 GLY A C 1
ATOM 760 O O . GLY A 1 93 ? -21.934 -14.492 30.101 1.00 58.66 93 GLY A O 1
ATOM 761 N N . PHE A 1 94 ? -20.777 -13.275 28.581 1.00 53.38 94 PHE A N 1
ATOM 762 C CA . PHE A 1 94 ? -20.266 -14.399 27.787 1.00 53.38 94 PHE A CA 1
ATOM 763 C C . PHE A 1 94 ? -18.846 -14.789 28.198 1.00 53.38 94 PHE A C 1
ATOM 765 O O . PHE A 1 94 ? -18.078 -13.887 28.594 1.00 53.38 94 PHE A O 1
#

Radius of gyration: 25.08 Å; chains: 1; bounding box: 53×24×69 Å

pLDDT: mean 79.8, std 8.1, range [53.38, 93.06]

Foldseek 3Di:
DVVVVVVVVLVVLLVVVVVVVPLVDFDPDPDPSNVVSVVVSVVVVVVVVVVVVVVVVVVVVVVCQLVPLDWDFDADPVGDTPDIHPNVVVVVPD

Sequence (94 aa):
MAWVLIDLRRGQKLRSWLREGDTSRPPVIPGYWGEMADRVRRLVRIRDRKLIESEQRLQEFLSAIQASPNGVVLLDAEGRIEWCNQTAADHFGF

Secondary structure (DSSP, 8-state):
-HHHHHHHHHHHHHHHHHHH--TTS-----SHHHHHHHHHHHHHHHHHHHHHHHHHHHHHHHHHHHH-SS--EEE-TTS-EEEE-HHHHHHHT-